Protein AF-A0A2N2CYH2-F1 (afdb_monomer)

pLDDT: mean 91.1, std 5.0, range [62.59, 96.75]

Foldseek 3Di:
DWKKKFFQQADPVRDGDPQPDDPVQWDPPQWFAAPVRGMIITDGPDPDDDHDDPRMDTDDPVVSVVVVVVRVVNCCVPPVVNVVVVVVVVVVVVVVVVVVVVVVVVVVD

Nearest PDB structures (foldseek):
  7bxa-assembly1_A  TM=2.737E-01  e=1.052E+00  Homo sapiens
  8u32-assembly2_D  TM=2.622E-01  e=1.436E+00  Homo sapiens

Radius of gyration: 23.12 Å; Cα contacts (8 Å, |Δi|>4): 128; chains: 1; bounding box: 57×22×68 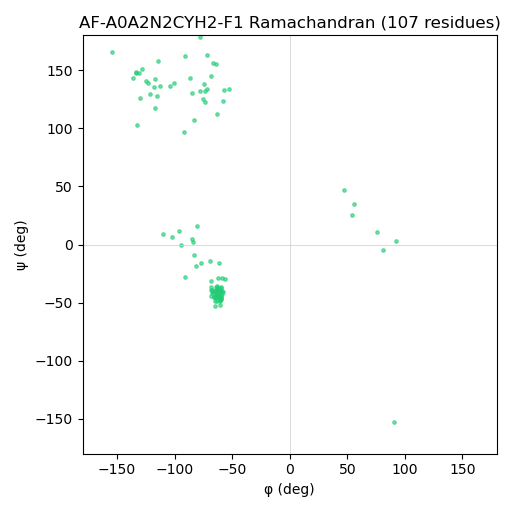Å

Secondary structure (DSSP, 8-state):
-EEEEESS-B-TT--B--TT--GGGBPTT--EE-TTS--EEEEE---SPPP--TTEEEE-HHHHHHHHHHHHHHHHHH-HHHHHHHHHHHHHHHHHHHHHHHHHHHHT-

Structure (mmCIF, N/CA/C/O backbone):
data_AF-A0A2N2CYH2-F1
#
_entry.id   AF-A0A2N2CYH2-F1
#
loop_
_atom_site.group_PDB
_atom_site.id
_atom_site.type_symbol
_atom_site.label_atom_id
_atom_site.label_alt_id
_atom_site.label_comp_id
_atom_site.label_asym_id
_atom_site.label_entity_id
_atom_site.label_seq_id
_atom_site.pdbx_PDB_ins_code
_atom_site.Cartn_x
_atom_site.Cartn_y
_atom_site.Cartn_z
_atom_site.occupancy
_atom_site.B_iso_or_equiv
_atom_site.auth_seq_id
_atom_site.auth_comp_id
_atom_site.auth_asym_id
_atom_site.auth_atom_id
_atom_site.pdbx_PDB_model_num
ATO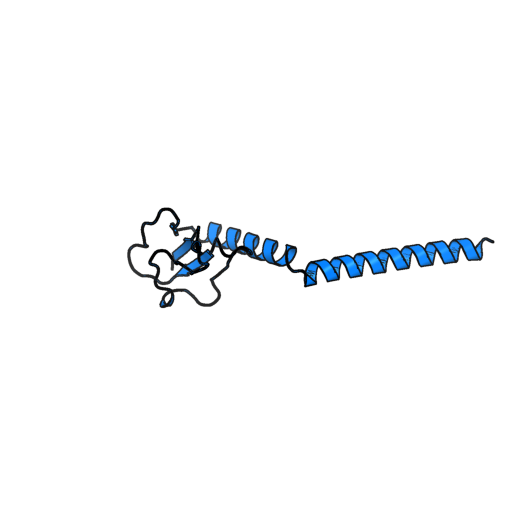M 1 N N . MET A 1 1 ? -0.197 3.278 19.461 1.00 88.50 1 MET A N 1
ATOM 2 C CA . MET A 1 1 ? -0.123 3.191 17.991 1.00 88.50 1 MET A CA 1
ATOM 3 C C . MET A 1 1 ? -0.332 1.751 17.595 1.00 88.50 1 MET A C 1
ATOM 5 O O . MET A 1 1 ? 0.237 0.882 18.247 1.00 88.50 1 MET A O 1
ATOM 9 N N . LYS A 1 2 ? -1.175 1.504 16.598 1.00 93.75 2 LYS A N 1
ATOM 10 C CA . LYS A 1 2 ? -1.475 0.157 16.111 1.00 93.75 2 LYS A CA 1
ATOM 11 C C . LYS A 1 2 ? -1.293 0.109 14.607 1.00 93.75 2 LYS A C 1
ATOM 13 O O . LYS A 1 2 ? -1.485 1.123 13.936 1.00 93.75 2 LYS A O 1
ATOM 18 N N . TYR A 1 3 ? -0.940 -1.062 14.102 1.00 95.81 3 TYR A N 1
ATOM 19 C CA . TYR A 1 3 ? -0.773 -1.306 12.680 1.00 95.81 3 TYR A CA 1
ATOM 20 C C . TYR A 1 3 ? -1.854 -2.261 12.215 1.00 95.81 3 TYR A C 1
ATOM 22 O O . TYR A 1 3 ? -2.181 -3.235 12.893 1.00 95.81 3 TYR A O 1
ATOM 30 N N . VAL A 1 4 ? -2.443 -1.952 11.070 1.00 95.31 4 VAL A N 1
ATOM 31 C CA . VAL A 1 4 ? -3.598 -2.687 10.571 1.00 95.31 4 VAL A CA 1
ATOM 32 C C . VAL A 1 4 ? -3.417 -3.021 9.105 1.00 95.31 4 VAL A C 1
ATOM 34 O O . VAL A 1 4 ? -2.803 -2.269 8.345 1.00 95.31 4 VAL A O 1
ATOM 37 N N . LYS A 1 5 ? -3.989 -4.156 8.724 1.00 95.50 5 LYS A N 1
ATOM 38 C CA . LYS A 1 5 ? -4.165 -4.606 7.352 1.00 95.50 5 LYS A CA 1
ATOM 39 C C . LYS A 1 5 ? -5.651 -4.807 7.102 1.00 95.50 5 LYS A C 1
ATOM 41 O O . LYS A 1 5 ? -6.336 -5.489 7.861 1.00 95.50 5 LYS A O 1
ATOM 46 N N . ILE A 1 6 ? -6.134 -4.224 6.019 1.00 95.00 6 ILE A N 1
ATOM 47 C CA . ILE A 1 6 ? -7.515 -4.309 5.565 1.00 95.00 6 ILE A CA 1
ATOM 48 C C . ILE A 1 6 ? -7.487 -5.008 4.215 1.00 95.00 6 ILE A C 1
ATOM 50 O O . ILE A 1 6 ? -6.880 -4.505 3.272 1.00 95.00 6 ILE A O 1
ATOM 54 N N . ASN A 1 7 ? -8.126 -6.166 4.134 1.00 93.81 7 ASN A N 1
ATOM 55 C CA . ASN A 1 7 ? -8.392 -6.863 2.883 1.00 93.81 7 ASN A CA 1
ATOM 56 C C . ASN A 1 7 ? -9.754 -6.414 2.331 1.00 93.81 7 ASN A C 1
ATOM 58 O O . ASN A 1 7 ? -10.576 -5.867 3.065 1.00 93.81 7 ASN A O 1
ATOM 62 N N . ASN A 1 8 ? -10.009 -6.658 1.043 1.00 91.69 8 ASN A N 1
ATOM 63 C CA . ASN A 1 8 ? -11.279 -6.314 0.389 1.00 91.69 8 ASN A CA 1
ATOM 64 C C . ASN A 1 8 ? -11.736 -4.874 0.700 1.00 91.69 8 ASN A C 1
ATOM 66 O O . ASN A 1 8 ? -12.883 -4.626 1.088 1.00 91.69 8 ASN A O 1
ATOM 70 N N . LEU A 1 9 ? -10.788 -3.939 0.577 1.00 92.75 9 LEU A N 1
ATOM 71 C CA . LEU A 1 9 ? -10.973 -2.523 0.872 1.00 92.75 9 LEU A CA 1
ATOM 72 C C . LEU A 1 9 ? -12.077 -1.904 0.012 1.00 92.75 9 LEU A C 1
ATOM 74 O O . LEU A 1 9 ? -12.791 -1.024 0.476 1.00 92.75 9 LEU A O 1
ATOM 78 N N . THR A 1 10 ? -12.200 -2.326 -1.241 1.00 91.94 10 THR A N 1
ATOM 79 C CA . THR A 1 10 ? -13.196 -1.812 -2.180 1.00 91.94 10 THR A CA 1
ATOM 80 C C . THR A 1 10 ? -14.331 -2.811 -2.361 1.00 91.94 10 THR A C 1
ATOM 82 O O . THR A 1 10 ? -14.107 -4.017 -2.485 1.00 91.94 10 THR A O 1
ATOM 85 N N . ASP A 1 11 ? -15.567 -2.311 -2.355 1.00 87.94 11 ASP A N 1
ATOM 86 C CA . ASP A 1 11 ? -16.741 -3.113 -2.688 1.00 87.94 11 ASP A CA 1
ATOM 87 C C . ASP A 1 11 ? -16.896 -3.306 -4.211 1.00 87.94 11 ASP A C 1
ATOM 89 O O . ASP A 1 11 ? -16.122 -2.788 -5.019 1.00 87.94 11 ASP A O 1
ATOM 93 N N . ALA A 1 12 ? -17.928 -4.048 -4.623 1.00 86.00 12 ALA A N 1
ATOM 94 C CA . ALA A 1 12 ? -18.216 -4.306 -6.037 1.00 86.00 12 ALA A CA 1
ATOM 95 C C . ALA A 1 12 ? -18.514 -3.034 -6.862 1.00 86.00 12 ALA A C 1
ATOM 97 O O . ALA A 1 12 ? -18.488 -3.083 -8.090 1.00 86.00 12 ALA A O 1
ATOM 98 N N . PHE A 1 13 ? -18.795 -1.908 -6.203 1.00 89.00 13 PHE A N 1
ATOM 99 C CA . PHE A 1 13 ? -19.048 -0.607 -6.820 1.00 89.00 13 PHE A CA 1
ATOM 100 C C . PHE A 1 13 ? -17.832 0.330 -6.720 1.00 89.00 13 PHE A C 1
ATOM 102 O O . PHE A 1 13 ? -17.928 1.498 -7.096 1.00 89.00 13 PHE A O 1
ATOM 109 N N . GLY A 1 14 ? -16.690 -0.166 -6.228 1.00 85.12 14 GLY A N 1
ATOM 110 C CA . GLY A 1 14 ? -15.458 0.601 -6.054 1.00 85.12 14 GLY A CA 1
ATOM 111 C C . GLY A 1 14 ? -15.481 1.551 -4.856 1.00 85.12 14 GLY A C 1
ATOM 112 O O . GLY A 1 14 ? -14.592 2.395 -4.728 1.00 85.12 14 GLY A O 1
ATOM 113 N N . LYS A 1 15 ? -16.476 1.448 -3.968 1.00 90.44 15 LYS A N 1
ATOM 114 C CA . LYS A 1 15 ? -16.531 2.259 -2.753 1.00 90.44 15 LYS A CA 1
ATOM 115 C C . LYS A 1 15 ? -15.577 1.685 -1.715 1.00 90.44 15 LYS A C 1
ATOM 117 O O . LYS A 1 15 ? -15.581 0.489 -1.435 1.00 90.44 15 LYS A O 1
ATOM 122 N N . VAL A 1 16 ? -14.778 2.570 -1.130 1.00 91.81 16 VAL A N 1
ATOM 123 C CA . VAL A 1 16 ? -13.831 2.231 -0.070 1.00 91.81 16 VAL A CA 1
ATOM 124 C C . VAL A 1 16 ? -14.571 1.964 1.243 1.00 91.81 16 VAL A C 1
ATOM 126 O O . VAL A 1 16 ? -15.407 2.761 1.673 1.00 91.81 16 VAL A O 1
ATOM 129 N N . ASP A 1 17 ? -14.217 0.861 1.888 1.00 92.38 17 ASP A N 1
ATOM 130 C CA . ASP A 1 17 ? -14.754 0.380 3.151 1.00 92.38 17 ASP A CA 1
ATOM 131 C C . ASP A 1 17 ? -13.608 -0.020 4.094 1.00 92.38 17 ASP A C 1
ATOM 133 O O . ASP A 1 17 ? -13.019 -1.097 3.991 1.00 92.38 17 ASP A O 1
ATOM 137 N N . TYR A 1 18 ? -13.321 0.856 5.059 1.00 91.00 18 TYR A N 1
ATOM 138 C CA . TYR A 1 18 ? -12.307 0.641 6.096 1.00 91.00 18 TYR A CA 1
ATOM 139 C C . TYR A 1 18 ? -12.796 -0.242 7.256 1.00 91.00 18 TYR A C 1
ATOM 141 O O . TYR A 1 18 ? -12.185 -0.256 8.324 1.00 91.00 18 TYR A O 1
ATOM 149 N N . LYS A 1 19 ? -13.908 -0.968 7.070 1.00 91.31 19 LY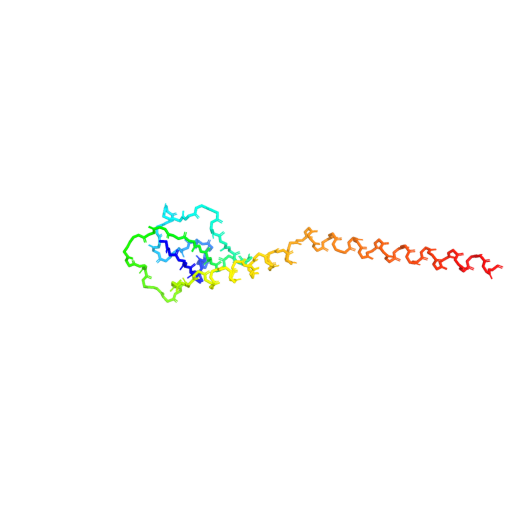S A N 1
ATOM 150 C CA . LYS A 1 19 ? -14.439 -1.966 8.013 1.00 91.31 19 LYS A CA 1
ATOM 151 C C . LYS A 1 19 ? -14.689 -1.407 9.418 1.00 91.31 19 LYS A C 1
ATOM 153 O O . LYS A 1 19 ? -14.533 -2.108 10.414 1.00 91.31 19 LYS A O 1
ATOM 158 N N . GLY A 1 20 ? -15.103 -0.142 9.487 1.00 88.12 20 GLY A N 1
ATOM 159 C CA . GLY A 1 20 ? -15.467 0.539 10.732 1.00 88.12 20 GLY A CA 1
ATOM 160 C C . GLY A 1 20 ? -14.342 1.307 11.427 1.00 88.12 20 GLY A C 1
ATOM 161 O O . GLY A 1 20 ? -14.604 1.868 12.484 1.00 88.12 20 GLY A O 1
ATOM 162 N N . LEU A 1 21 ? -13.136 1.368 10.854 1.00 89.38 21 LEU A N 1
ATOM 163 C CA . LEU A 1 21 ? -12.075 2.244 11.360 1.00 89.38 21 LEU A CA 1
ATOM 164 C C . LEU A 1 21 ? -12.396 3.729 11.160 1.00 89.38 21 LEU A C 1
ATOM 166 O O . LEU A 1 21 ? -12.934 4.128 10.120 1.00 89.38 21 LEU A O 1
ATOM 170 N N . ASP A 1 22 ? -11.966 4.556 12.114 1.00 90.69 22 ASP A N 1
ATOM 171 C CA . ASP A 1 22 ? -12.027 6.009 11.976 1.00 90.69 22 ASP A CA 1
ATOM 172 C C . ASP A 1 22 ? -10.819 6.526 11.181 1.00 90.69 22 ASP A C 1
ATOM 174 O O . ASP A 1 22 ? -9.691 6.594 11.672 1.00 90.69 22 ASP A O 1
ATOM 178 N N . ILE A 1 23 ? -11.065 6.946 9.939 1.00 89.69 23 ILE A N 1
ATOM 179 C CA . ILE A 1 23 ? -10.039 7.487 9.034 1.00 89.69 23 ILE A CA 1
ATOM 180 C C . ILE A 1 23 ? -9.355 8.723 9.643 1.00 89.69 23 ILE A C 1
ATOM 182 O O . ILE A 1 23 ? -8.179 8.969 9.377 1.00 89.69 23 ILE A O 1
ATOM 186 N N . ASN A 1 24 ? -10.050 9.482 10.499 1.00 92.38 24 ASN A N 1
ATOM 187 C CA . ASN A 1 24 ? -9.478 10.661 11.156 1.00 92.38 24 ASN A CA 1
ATOM 188 C C . ASN A 1 24 ? -8.410 10.301 12.198 1.00 92.38 24 ASN A C 1
ATOM 190 O O . ASN A 1 24 ? -7.668 11.174 12.641 1.00 92.38 24 ASN A O 1
ATOM 194 N N . LYS A 1 25 ? -8.330 9.027 12.594 1.00 94.06 25 LYS A N 1
ATOM 195 C CA . LYS A 1 25 ? -7.304 8.492 13.494 1.00 94.06 25 LYS A CA 1
ATOM 196 C C . LYS A 1 25 ? -6.119 7.888 12.750 1.00 94.06 25 LYS A C 1
ATOM 198 O O . LYS A 1 25 ? -5.183 7.410 13.390 1.00 94.06 25 LYS A O 1
ATOM 203 N N . PHE A 1 26 ? -6.121 7.896 11.417 1.00 94.94 26 PHE A N 1
ATOM 204 C CA . PHE A 1 26 ? -4.987 7.390 10.656 1.00 94.94 26 PHE A CA 1
ATOM 205 C C . PHE A 1 26 ? -3.815 8.361 10.696 1.00 94.94 26 PHE A C 1
ATOM 207 O O . PHE A 1 26 ? -3.960 9.566 10.493 1.00 94.94 26 PHE A O 1
ATOM 214 N N . ILE A 1 27 ? -2.619 7.806 10.860 1.00 95.31 27 ILE A N 1
ATOM 215 C CA . ILE A 1 27 ? -1.383 8.579 10.827 1.00 95.31 27 ILE A CA 1
ATOM 216 C C . ILE A 1 27 ? -1.093 8.961 9.376 1.00 95.31 27 ILE A C 1
ATOM 218 O O . ILE A 1 27 ? -0.990 8.097 8.499 1.00 95.31 27 ILE A O 1
ATOM 222 N N . ALA A 1 28 ? -0.963 10.258 9.108 1.00 94.00 28 ALA A N 1
ATOM 223 C CA . ALA A 1 28 ? -0.697 10.766 7.767 1.00 94.00 28 ALA A CA 1
ATOM 224 C C . ALA A 1 28 ? 0.594 10.166 7.179 1.00 94.00 28 ALA A C 1
ATOM 226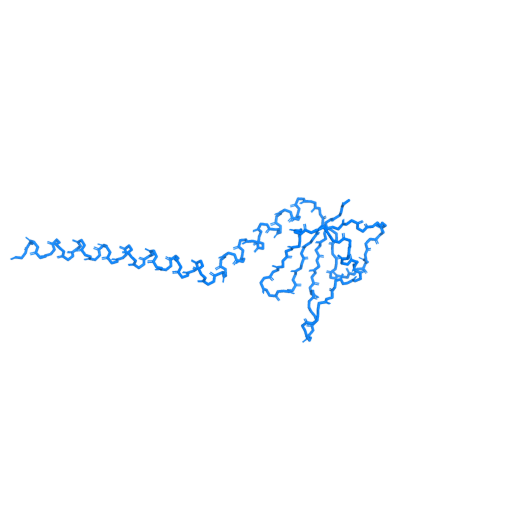 O O . ALA A 1 28 ? 1.630 10.108 7.839 1.00 94.00 28 ALA A O 1
ATOM 227 N N . GLY A 1 29 ? 0.528 9.708 5.926 1.00 92.50 29 GLY A N 1
ATOM 228 C CA . GLY A 1 29 ? 1.667 9.121 5.213 1.00 92.50 29 GLY A CA 1
ATOM 229 C C . GLY A 1 29 ? 1.952 7.653 5.546 1.00 92.50 29 GLY A C 1
ATOM 230 O O . GLY A 1 29 ? 2.813 7.048 4.897 1.00 92.50 29 GLY A O 1
ATOM 231 N N . SER A 1 30 ? 1.222 7.060 6.498 1.00 95.19 30 SER A N 1
ATOM 232 C CA . SER A 1 30 ? 1.332 5.633 6.836 1.00 95.19 30 SER A CA 1
ATOM 233 C C . SER A 1 30 ? 0.548 4.717 5.891 1.00 95.19 30 SER A C 1
ATOM 235 O O . SER A 1 30 ? 0.809 3.522 5.825 1.00 95.19 30 SER A O 1
ATOM 237 N N . GLN A 1 31 ? -0.412 5.256 5.141 1.00 94.69 31 GLN A N 1
ATOM 238 C CA . GLN A 1 31 ? -1.281 4.458 4.285 1.00 94.69 31 GLN A CA 1
ATOM 239 C C . GLN A 1 31 ? -0.513 3.940 3.067 1.00 94.69 31 GLN A C 1
ATOM 241 O O . GLN A 1 31 ? 0.194 4.698 2.394 1.00 94.69 31 GLN A O 1
ATOM 246 N N . ARG A 1 32 ? -0.676 2.657 2.751 1.00 95.50 32 ARG A N 1
ATOM 247 C CA . ARG A 1 32 ? -0.233 2.051 1.490 1.00 95.50 32 ARG A CA 1
ATOM 248 C C . ARG A 1 32 ? -1.324 1.150 0.949 1.00 95.50 32 ARG A C 1
ATOM 250 O O . ARG A 1 32 ? -1.998 0.469 1.717 1.00 95.50 32 ARG A O 1
ATOM 257 N N . TYR A 1 33 ? -1.455 1.150 -0.369 1.00 94.38 33 TYR A N 1
ATOM 258 C CA . TYR A 1 33 ? -2.477 0.410 -1.092 1.00 94.3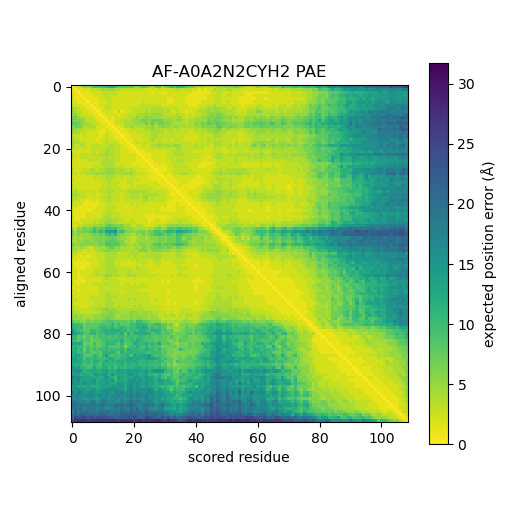8 33 TYR A CA 1
ATOM 259 C C . TYR A 1 33 ? -1.807 -0.476 -2.126 1.00 94.38 33 TYR A C 1
ATOM 261 O O . TYR A 1 33 ? -0.849 -0.049 -2.769 1.00 94.38 33 TYR A O 1
ATOM 269 N N . THR A 1 34 ? -2.318 -1.689 -2.300 1.00 92.69 34 THR A N 1
ATOM 270 C CA . THR A 1 34 ? -1.944 -2.499 -3.461 1.00 92.69 34 THR A CA 1
ATOM 271 C C . THR A 1 34 ? -2.403 -1.816 -4.755 1.00 92.69 34 THR A C 1
ATOM 273 O O . THR A 1 34 ? -3.365 -1.043 -4.718 1.00 92.69 34 THR A O 1
ATOM 276 N N . PRO A 1 35 ? -1.764 -2.093 -5.907 1.00 88.56 35 PRO A N 1
ATOM 277 C CA . PRO A 1 35 ? -2.134 -1.472 -7.185 1.00 88.56 35 PRO A CA 1
ATOM 278 C C . PRO A 1 35 ? -3.602 -1.677 -7.581 1.00 88.56 35 PRO A C 1
ATOM 280 O O . PRO A 1 35 ? -4.209 -0.822 -8.219 1.00 88.56 35 PRO A O 1
ATOM 283 N N . ASP A 1 36 ? -4.196 -2.794 -7.157 1.00 89.38 36 ASP A N 1
ATOM 284 C CA . ASP A 1 36 ? -5.602 -3.123 -7.388 1.00 89.38 36 ASP A CA 1
ATOM 285 C C . ASP A 1 36 ? -6.571 -2.506 -6.361 1.00 89.38 36 ASP A C 1
ATOM 287 O O . ASP A 1 36 ? -7.774 -2.761 -6.422 1.00 89.38 36 ASP A O 1
ATOM 291 N N . CYS A 1 37 ? -6.066 -1.713 -5.408 1.00 89.81 37 CYS A N 1
ATOM 292 C CA . CYS A 1 37 ? -6.826 -1.073 -4.333 1.00 89.81 37 CYS A CA 1
ATOM 293 C C . CYS A 1 37 ? -7.679 -2.043 -3.493 1.00 89.81 37 CYS A C 1
ATOM 295 O O . CYS A 1 37 ? -8.686 -1.635 -2.904 1.00 89.81 37 CYS A O 1
ATOM 297 N N . LYS A 1 38 ? -7.307 -3.328 -3.417 1.00 91.81 38 LYS A N 1
ATOM 298 C CA . LYS A 1 38 ? -8.018 -4.314 -2.586 1.00 91.81 38 LYS A CA 1
ATOM 299 C C . LYS A 1 38 ? -7.458 -4.434 -1.185 1.00 91.81 38 LYS A C 1
ATOM 301 O O . LYS A 1 38 ? -8.203 -4.805 -0.281 1.00 91.81 38 LYS A O 1
ATOM 306 N N . ILE A 1 39 ? -6.175 -4.152 -0.997 1.00 94.06 39 ILE A N 1
ATOM 307 C CA . ILE A 1 39 ? -5.520 -4.242 0.304 1.00 94.06 39 ILE A CA 1
ATOM 308 C C . ILE A 1 39 ? -5.011 -2.860 0.697 1.00 94.06 39 ILE A C 1
ATOM 310 O O . ILE A 1 39 ? -4.407 -2.155 -0.109 1.00 94.06 39 ILE A O 1
ATOM 314 N N . CYS A 1 40 ? -5.246 -2.492 1.954 1.00 94.94 40 CYS A N 1
ATOM 315 C CA . CYS A 1 40 ? -4.663 -1.319 2.589 1.00 94.94 40 CYS A CA 1
ATOM 316 C C . CYS A 1 40 ? -3.905 -1.738 3.844 1.00 94.94 40 CYS A C 1
ATOM 318 O O . CYS A 1 40 ? -4.393 -2.555 4.624 1.00 94.94 40 CYS A O 1
ATOM 320 N N . ILE A 1 41 ? -2.737 -1.145 4.056 1.00 96.19 41 ILE A N 1
ATOM 321 C CA . ILE A 1 41 ? -2.076 -1.13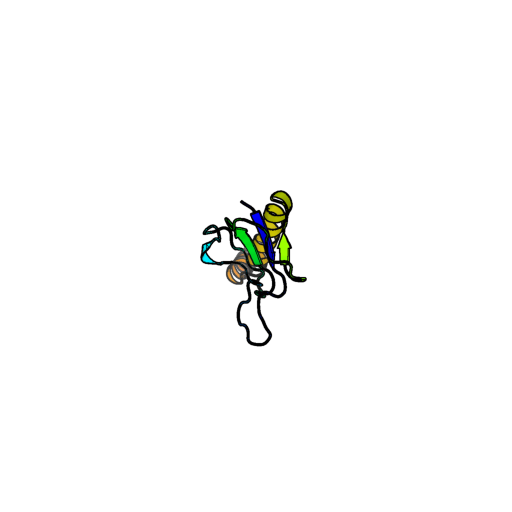9 5.359 1.00 96.19 41 ILE A CA 1
ATOM 322 C C . ILE A 1 41 ? -1.965 0.300 5.852 1.00 96.19 41 ILE A C 1
ATOM 324 O O . ILE A 1 41 ? -1.724 1.216 5.061 1.00 96.19 41 ILE A O 1
ATOM 328 N N . CYS A 1 42 ? -2.127 0.516 7.153 1.00 96.12 42 CYS A N 1
ATOM 329 C CA . CYS A 1 42 ? -1.910 1.827 7.754 1.00 96.12 42 CYS A CA 1
ATOM 330 C C . CYS A 1 42 ? -1.546 1.726 9.236 1.00 96.12 42 CYS A C 1
ATOM 332 O O . CYS A 1 42 ? -1.715 0.686 9.879 1.00 96.12 42 CYS A O 1
ATOM 334 N N . ALA A 1 43 ? -1.041 2.834 9.772 1.00 96.19 43 ALA A N 1
ATOM 335 C CA . ALA A 1 43 ? -0.898 3.033 11.203 1.00 96.19 43 ALA A CA 1
ATOM 336 C C . ALA A 1 43 ? -2.043 3.921 11.712 1.00 96.19 43 ALA A C 1
ATOM 338 O O . ALA A 1 43 ? -2.416 4.907 11.069 1.00 96.19 43 ALA A O 1
ATOM 339 N N . THR A 1 44 ? -2.594 3.575 12.874 1.00 94.94 44 THR A N 1
ATOM 340 C CA . THR A 1 44 ? -3.725 4.278 13.491 1.00 94.94 44 THR A CA 1
ATOM 341 C C . THR A 1 44 ? -3.472 4.600 14.967 1.00 94.94 44 THR A C 1
ATOM 343 O O . THR A 1 44 ? -2.790 3.861 15.693 1.00 94.94 44 THR A O 1
ATOM 346 N N . GLU A 1 45 ? -4.034 5.726 15.402 1.00 94.69 45 GLU A N 1
ATOM 347 C CA . GLU A 1 45 ? -4.109 6.187 16.791 1.00 94.69 45 GLU A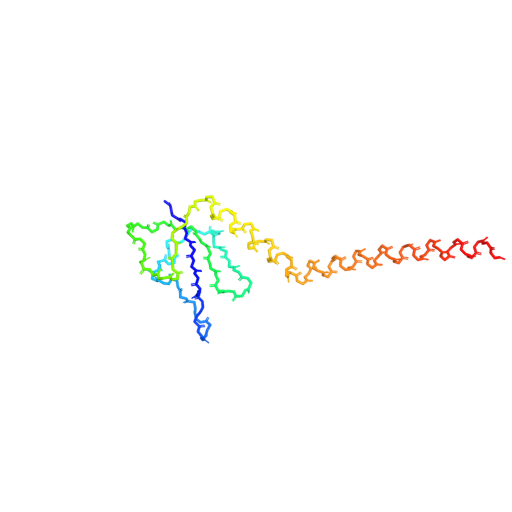 CA 1
ATOM 348 C C . GLU A 1 45 ? -5.443 5.823 17.459 1.00 94.69 45 GLU A C 1
ATOM 350 O O . GLU A 1 45 ? -5.757 6.331 18.533 1.00 94.69 45 GLU A O 1
ATOM 355 N N . GLU A 1 46 ? -6.250 4.962 16.835 1.00 91.06 46 GLU A N 1
ATOM 356 C CA . GLU A 1 46 ? -7.536 4.550 17.392 1.00 91.06 46 GLU A CA 1
ATOM 357 C C . GLU A 1 46 ? -7.373 3.920 18.786 1.00 91.06 46 GLU A C 1
ATOM 359 O O . GLU A 1 46 ? -6.620 2.958 18.997 1.00 91.06 46 GLU A O 1
ATOM 364 N N . GLU A 1 47 ? -8.073 4.505 19.757 1.00 84.06 47 GLU A N 1
ATOM 365 C CA . GLU A 1 47 ? -8.062 4.073 21.149 1.00 84.06 47 GLU A CA 1
ATOM 366 C C . GLU A 1 47 ? -9.113 2.980 21.379 1.00 84.06 47 GLU A C 1
ATOM 368 O O . GLU A 1 47 ? -10.212 3.017 20.832 1.00 84.06 47 GLU A O 1
ATOM 373 N N . GLY A 1 48 ? -8.795 2.004 22.231 1.00 81.81 48 GLY A N 1
ATOM 374 C CA . GLY A 1 48 ? -9.702 0.900 22.552 1.00 81.81 48 GLY A CA 1
ATOM 375 C C . GLY A 1 48 ? -9.537 -0.321 21.645 1.00 81.81 48 GLY A C 1
ATOM 376 O O . GLY A 1 48 ? -8.435 -0.623 21.181 1.00 81.81 48 GLY A O 1
ATOM 377 N N . ASN A 1 49 ? -10.613 -1.089 21.471 1.00 82.31 49 ASN A N 1
ATOM 378 C CA . ASN A 1 49 ? -10.600 -2.314 20.673 1.00 82.31 49 ASN A CA 1
ATOM 379 C C . ASN A 1 49 ? -10.814 -1.983 19.200 1.00 82.31 49 ASN A C 1
ATOM 381 O O . ASN A 1 49 ? -11.776 -1.301 18.863 1.00 82.31 49 ASN A O 1
ATOM 385 N N . LEU A 1 50 ? -9.951 -2.524 18.343 1.00 85.31 50 LEU A N 1
ATOM 386 C CA . LEU A 1 50 ? -10.123 -2.407 16.903 1.00 85.31 50 LEU A CA 1
ATOM 387 C C . LEU A 1 50 ? -11.377 -3.175 16.443 1.00 85.31 50 LEU A C 1
ATOM 389 O O . LEU A 1 50 ? -11.794 -4.131 17.119 1.00 85.31 50 LEU A O 1
ATOM 393 N N . PRO A 1 51 ? -11.967 -2.796 15.295 1.00 84.62 51 PRO A N 1
ATOM 394 C CA . PRO A 1 51 ? -13.088 -3.520 14.716 1.00 84.62 51 PRO A CA 1
ATOM 395 C C . PRO A 1 51 ? -12.766 -5.009 14.558 1.00 84.62 51 PRO A C 1
ATOM 397 O O . PRO A 1 51 ? -11.705 -5.390 14.070 1.00 84.62 51 PRO A O 1
ATOM 400 N N . LYS A 1 52 ? -13.693 -5.881 14.959 1.00 84.75 52 LYS A N 1
ATOM 401 C CA . LYS A 1 52 ? -13.577 -7.320 14.697 1.00 84.75 52 LYS A CA 1
ATOM 402 C C . LYS A 1 52 ? -14.279 -7.629 13.383 1.00 84.75 52 LYS A C 1
ATOM 404 O O . LYS A 1 52 ? -15.497 -7.788 13.361 1.00 84.75 52 LYS A O 1
ATOM 409 N N . HIS A 1 53 ? -13.514 -7.707 12.301 1.00 90.00 53 HIS A N 1
ATOM 410 C CA . HIS A 1 53 ? -14.017 -8.062 10.977 1.00 90.00 53 HIS A CA 1
ATOM 411 C C . HIS A 1 53 ? -13.104 -9.108 10.326 1.00 90.00 53 HIS A C 1
ATOM 413 O O . HIS A 1 53 ? -11.904 -9.104 10.567 1.00 90.00 53 HIS A O 1
ATOM 419 N N . VAL A 1 54 ? -13.655 -10.006 9.503 1.00 88.19 54 VAL A N 1
ATOM 420 C CA . VAL A 1 54 ? -12.877 -11.084 8.851 1.00 88.19 54 VAL A CA 1
ATOM 421 C C . VAL A 1 54 ? -11.804 -10.541 7.903 1.00 88.19 54 VAL A C 1
ATOM 423 O O . VAL A 1 54 ? -10.703 -11.073 7.824 1.00 88.19 54 VAL A O 1
ATOM 426 N N . ASP A 1 55 ? -12.118 -9.439 7.228 1.00 91.50 55 ASP A N 1
ATOM 427 C CA . ASP A 1 55 ? -11.198 -8.736 6.334 1.00 91.50 55 ASP A CA 1
ATOM 428 C C . ASP A 1 55 ? -10.279 -7.739 7.056 1.00 91.50 55 ASP A C 1
ATOM 430 O O . ASP A 1 55 ? -9.549 -6.994 6.408 1.00 91.50 55 ASP A O 1
ATOM 434 N N . PHE A 1 56 ? -10.328 -7.685 8.384 1.00 91.88 56 PHE A N 1
ATOM 435 C CA . PHE A 1 56 ? -9.543 -6.761 9.186 1.00 91.88 56 PHE A CA 1
ATOM 436 C C . PHE A 1 56 ? -8.552 -7.531 10.055 1.00 91.88 56 PHE A C 1
ATOM 438 O O . PHE A 1 56 ? -8.934 -8.433 10.801 1.00 91.88 56 PHE A O 1
ATOM 445 N N . LEU A 1 57 ? -7.281 -7.148 9.985 1.00 93.00 57 LEU A N 1
ATOM 446 C CA . LEU A 1 57 ? -6.221 -7.761 10.768 1.00 93.00 57 LEU A CA 1
ATOM 447 C C . LEU A 1 57 ? -5.398 -6.686 11.475 1.00 93.00 57 LEU A C 1
ATOM 449 O O . LEU A 1 57 ? -4.864 -5.780 10.836 1.00 93.00 57 LEU A O 1
ATOM 453 N N . GLU A 1 58 ? -5.255 -6.814 12.791 1.00 93.94 58 GLU A N 1
ATOM 454 C CA . GLU A 1 58 ? -4.188 -6.127 13.514 1.00 93.94 58 GLU A CA 1
ATOM 455 C C . GLU A 1 58 ? -2.878 -6.866 13.225 1.00 93.94 58 GLU A C 1
ATOM 457 O O . GLU A 1 58 ? -2.799 -8.082 13.404 1.00 93.94 58 GLU A O 1
ATOM 462 N N . ILE A 1 59 ? -1.879 -6.138 12.735 1.00 95.25 59 ILE A N 1
ATOM 463 C CA . ILE A 1 59 ? -0.556 -6.668 12.403 1.00 95.25 59 ILE A CA 1
ATOM 464 C C . ILE A 1 59 ? 0.488 -6.061 13.333 1.00 95.25 59 ILE A C 1
ATOM 466 O O . ILE A 1 59 ? 0.303 -4.989 13.911 1.00 95.25 59 ILE A O 1
ATOM 470 N N . SER A 1 60 ? 1.611 -6.749 13.473 1.00 96.31 60 SER A N 1
ATOM 471 C CA . SER A 1 60 ? 2.775 -6.206 14.158 1.00 96.31 60 SER A CA 1
ATOM 472 C C . SER A 1 60 ? 3.456 -5.111 13.331 1.00 96.31 60 SER A C 1
ATOM 474 O O . SER A 1 60 ? 3.275 -4.985 12.118 1.00 96.31 60 SER A O 1
ATOM 476 N N . GLU A 1 61 ? 4.302 -4.327 13.993 1.00 96.19 61 GLU A N 1
ATOM 477 C CA . GLU A 1 61 ? 5.151 -3.340 13.324 1.00 96.19 61 GLU A CA 1
ATOM 478 C C . GLU A 1 61 ? 6.089 -3.975 12.288 1.00 96.19 61 GLU A C 1
ATOM 480 O O . GLU A 1 61 ? 6.273 -3.427 11.203 1.00 96.19 61 GLU A O 1
ATOM 485 N N . GLY A 1 62 ? 6.660 -5.144 12.608 1.00 96.12 62 GLY A N 1
ATOM 486 C CA . GLY A 1 62 ? 7.545 -5.875 11.700 1.00 96.12 62 GLY A CA 1
ATOM 487 C C . GLY A 1 62 ? 6.828 -6.267 10.410 1.00 96.12 62 GLY A C 1
ATOM 488 O O . GLY A 1 62 ? 7.302 -5.945 9.323 1.00 96.12 62 GLY A O 1
ATOM 489 N N . GLU A 1 63 ? 5.637 -6.857 10.536 1.00 96.06 63 GLU A N 1
ATOM 490 C CA . GLU A 1 63 ? 4.789 -7.208 9.391 1.00 96.06 63 GLU A CA 1
ATOM 491 C C . GLU A 1 63 ? 4.392 -5.970 8.581 1.00 96.06 63 GLU A C 1
ATOM 493 O O . GLU A 1 63 ? 4.429 -5.997 7.354 1.00 96.06 63 GLU A O 1
ATOM 498 N N . TYR A 1 64 ? 4.057 -4.856 9.238 1.00 96.75 64 TYR A N 1
ATOM 499 C CA . TYR A 1 64 ? 3.741 -3.605 8.546 1.00 96.75 64 TYR A CA 1
ATOM 500 C C . TYR A 1 64 ? 4.910 -3.109 7.685 1.00 96.75 64 TYR A C 1
ATOM 502 O O . TYR A 1 64 ? 4.708 -2.709 6.537 1.00 96.75 64 TYR A O 1
ATOM 510 N N . VAL A 1 65 ? 6.138 -3.151 8.210 1.00 96.56 65 VAL A N 1
ATOM 511 C CA . VAL A 1 65 ? 7.338 -2.747 7.461 1.00 96.56 65 VAL A CA 1
ATOM 512 C C . VAL A 1 65 ? 7.581 -3.665 6.263 1.00 96.56 65 VAL A C 1
ATOM 514 O O . VAL A 1 65 ? 7.958 -3.176 5.196 1.00 96.56 65 VAL A O 1
ATOM 517 N N . GLU A 1 66 ? 7.361 -4.969 6.416 1.00 96.44 66 GLU A N 1
ATOM 518 C CA . GLU A 1 66 ? 7.483 -5.937 5.322 1.00 96.44 66 GLU A CA 1
ATOM 519 C C . GLU A 1 66 ? 6.438 -5.690 4.232 1.00 96.44 66 GLU A C 1
ATOM 521 O O . GLU A 1 66 ? 6.812 -5.461 3.080 1.00 96.44 66 GLU A O 1
ATOM 526 N N . TYR A 1 67 ? 5.154 -5.608 4.594 1.00 95.50 67 TYR A N 1
ATOM 527 C CA . TYR A 1 67 ? 4.080 -5.323 3.638 1.00 95.50 67 TYR A CA 1
ATOM 528 C C . TYR A 1 67 ? 4.268 -3.979 2.939 1.00 95.50 67 TYR A C 1
ATOM 530 O O . TYR A 1 67 ? 4.003 -3.849 1.745 1.00 95.50 67 TYR A O 1
ATOM 538 N N . ARG A 1 68 ? 4.752 -2.963 3.659 1.00 94.94 68 ARG A N 1
ATOM 539 C CA . ARG A 1 68 ? 5.049 -1.659 3.068 1.00 94.94 68 ARG A CA 1
ATOM 540 C C . ARG A 1 68 ? 6.102 -1.772 1.971 1.00 94.94 68 ARG A C 1
ATOM 542 O O . ARG A 1 68 ? 5.902 -1.211 0.898 1.00 94.94 68 ARG A O 1
ATOM 549 N N . LYS A 1 69 ? 7.202 -2.483 2.232 1.00 94.94 69 LYS A N 1
ATOM 550 C CA . LYS A 1 69 ? 8.258 -2.703 1.233 1.00 94.94 69 LYS A CA 1
ATOM 551 C C . LYS A 1 69 ? 7.743 -3.502 0.042 1.00 94.94 69 LYS A C 1
ATOM 553 O O . LYS A 1 69 ? 8.085 -3.173 -1.088 1.00 94.94 69 LYS A O 1
ATOM 558 N N . GLU A 1 70 ? 6.927 -4.521 0.291 1.00 94.19 70 GLU A N 1
ATOM 559 C CA . GLU A 1 70 ? 6.324 -5.343 -0.756 1.00 94.19 70 GLU A CA 1
ATOM 560 C C . GLU A 1 70 ? 5.437 -4.500 -1.681 1.00 94.19 70 GLU A C 1
ATOM 562 O O . GLU A 1 70 ? 5.661 -4.475 -2.889 1.00 94.19 70 GLU A O 1
ATOM 567 N N . ILE A 1 71 ? 4.501 -3.729 -1.119 1.00 93.31 71 ILE A N 1
ATOM 568 C CA . ILE A 1 71 ? 3.613 -2.848 -1.888 1.0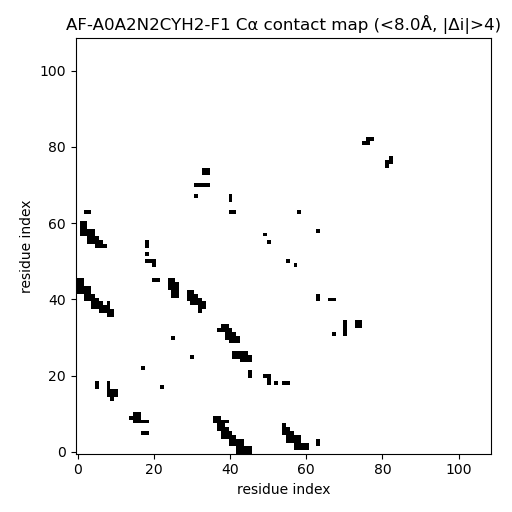0 93.31 71 ILE A CA 1
ATOM 569 C C . ILE A 1 71 ? 4.417 -1.808 -2.676 1.00 93.31 71 ILE A C 1
ATOM 571 O O . ILE A 1 71 ? 4.181 -1.629 -3.868 1.00 93.31 71 ILE A O 1
ATOM 575 N N . GLU A 1 72 ? 5.390 -1.145 -2.044 1.00 91.44 72 GLU A N 1
ATOM 576 C CA . GLU A 1 72 ? 6.238 -0.149 -2.716 1.00 91.44 72 GLU A CA 1
ATOM 577 C C . GLU A 1 72 ? 7.065 -0.782 -3.854 1.00 91.44 72 GLU A C 1
ATOM 579 O O . GLU A 1 72 ? 7.220 -0.178 -4.916 1.00 91.44 72 GLU A O 1
ATOM 584 N N . SER A 1 73 ? 7.550 -2.015 -3.674 1.00 90.00 73 SER A N 1
ATOM 585 C CA . SER A 1 73 ? 8.267 -2.763 -4.711 1.00 90.00 73 SER A CA 1
ATOM 586 C C . SER A 1 73 ? 7.368 -3.119 -5.894 1.00 90.00 73 SER A C 1
ATOM 588 O O . SER A 1 73 ? 7.780 -2.946 -7.040 1.00 90.00 73 SER A O 1
ATOM 590 N N . VAL A 1 74 ? 6.149 -3.604 -5.639 1.00 89.00 74 VAL A N 1
ATOM 591 C CA . VAL A 1 74 ? 5.190 -3.950 -6.699 1.00 89.00 74 VAL A CA 1
ATOM 592 C C . VAL A 1 74 ? 4.749 -2.696 -7.449 1.00 89.00 74 VAL A C 1
ATOM 594 O O . VAL A 1 74 ? 4.786 -2.683 -8.674 1.00 89.00 74 VAL A O 1
ATOM 597 N N . MET A 1 75 ? 4.426 -1.610 -6.740 1.00 86.00 75 MET A N 1
ATOM 598 C CA . MET A 1 75 ? 4.070 -0.335 -7.370 1.00 86.00 75 MET A CA 1
ATOM 599 C C . MET A 1 75 ? 5.181 0.185 -8.282 1.00 86.00 75 MET A C 1
ATOM 601 O O . MET A 1 75 ? 4.898 0.674 -9.368 1.00 86.00 75 MET A O 1
ATOM 605 N N . LYS A 1 76 ? 6.446 0.060 -7.864 1.00 85.12 76 LYS A N 1
ATOM 606 C CA . LYS A 1 76 ? 7.589 0.449 -8.695 1.00 85.12 76 LYS A CA 1
ATOM 607 C C . LYS A 1 76 ? 7.748 -0.450 -9.923 1.00 85.12 76 LYS A C 1
ATOM 609 O O . LYS A 1 76 ? 8.094 0.043 -10.989 1.00 85.12 76 LYS A O 1
ATOM 614 N N . ALA A 1 77 ? 7.514 -1.753 -9.781 1.00 81.94 77 ALA A N 1
ATOM 615 C CA . ALA A 1 77 ? 7.583 -2.692 -10.897 1.00 81.94 77 ALA A CA 1
ATOM 616 C C . ALA A 1 77 ? 6.450 -2.470 -11.913 1.00 81.94 77 ALA A C 1
ATOM 618 O O . ALA A 1 77 ? 6.667 -2.606 -13.114 1.00 81.94 77 ALA A O 1
ATOM 619 N N . GLU A 1 78 ? 5.253 -2.110 -11.450 1.00 80.75 78 GLU A N 1
ATOM 620 C CA . GLU A 1 78 ? 4.094 -1.807 -12.297 1.00 80.75 78 GLU A CA 1
ATOM 621 C C . GLU A 1 78 ? 4.082 -0.369 -12.831 1.00 80.75 7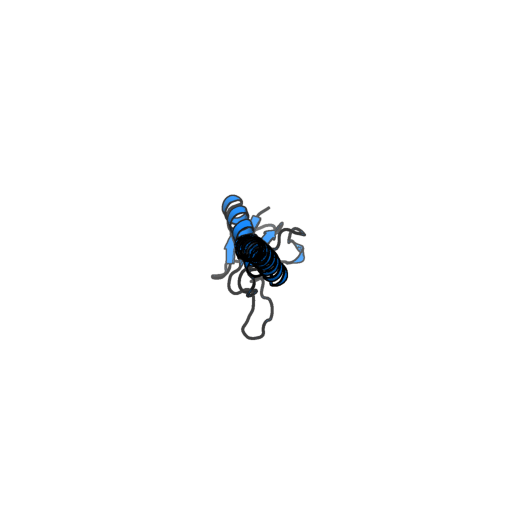8 GLU A C 1
ATOM 623 O O . GLU A 1 78 ? 3.273 -0.060 -13.706 1.00 80.75 78 GLU A O 1
ATOM 628 N N . ASP A 1 79 ? 4.978 0.501 -12.354 1.00 84.19 79 ASP A N 1
ATOM 629 C CA . ASP A 1 79 ? 5.088 1.874 -12.836 1.00 84.19 79 ASP A CA 1
ATOM 630 C C . ASP A 1 79 ? 5.495 1.872 -14.325 1.00 84.19 79 ASP A C 1
ATOM 632 O O . ASP A 1 79 ? 6.625 1.496 -14.667 1.00 84.19 79 ASP A O 1
ATOM 636 N N . PRO A 1 80 ? 4.603 2.306 -15.238 1.00 83.00 80 PRO A N 1
ATOM 637 C CA . PRO A 1 80 ? 4.887 2.297 -16.665 1.00 83.00 80 PRO A CA 1
ATOM 638 C C . PRO A 1 80 ? 6.070 3.201 -17.015 1.00 83.00 80 PRO A C 1
ATOM 640 O O . PRO A 1 80 ? 6.778 2.912 -17.975 1.00 83.00 80 PRO A O 1
ATOM 643 N N . VAL A 1 81 ? 6.322 4.267 -16.247 1.00 85.88 81 VAL A N 1
ATOM 644 C CA . VAL A 1 81 ? 7.477 5.148 -16.459 1.00 85.88 81 VAL A CA 1
ATOM 645 C C . VAL A 1 81 ? 8.765 4.404 -16.138 1.00 85.88 81 VAL A C 1
ATOM 647 O O . VAL A 1 81 ? 9.711 4.461 -16.921 1.00 85.88 81 VAL A O 1
ATOM 650 N N . PHE A 1 82 ? 8.790 3.659 -15.031 1.00 83.50 82 PHE A N 1
ATOM 651 C CA . PHE A 1 82 ? 9.949 2.854 -14.655 1.00 83.50 82 PHE A CA 1
ATOM 652 C C . PHE A 1 82 ? 10.240 1.771 -15.705 1.00 83.50 82 PHE A C 1
ATOM 654 O O . PHE A 1 82 ? 11.377 1.644 -16.157 1.00 83.50 82 PHE A O 1
ATOM 661 N N . GLN A 1 83 ? 9.208 1.062 -16.173 1.00 85.25 83 GLN A N 1
ATOM 662 C CA . GLN A 1 83 ? 9.350 0.054 -17.232 1.00 85.25 83 GLN A CA 1
ATOM 663 C C . GLN A 1 83 ? 9.813 0.652 -18.569 1.00 85.25 83 GLN A C 1
ATOM 665 O O . GLN A 1 83 ? 10.596 0.037 -19.295 1.00 85.25 83 GLN A O 1
ATOM 670 N N . LEU A 1 84 ? 9.305 1.833 -18.933 1.00 88.00 84 LEU A N 1
ATOM 671 C CA . LEU A 1 84 ? 9.702 2.524 -20.161 1.00 88.00 84 LEU A CA 1
ATOM 672 C C . LEU A 1 84 ? 11.149 3.012 -20.087 1.00 88.00 84 LEU A C 1
ATOM 674 O O . LEU A 1 84 ? 11.864 2.899 -21.082 1.00 88.00 84 LEU A O 1
ATOM 678 N N . GLN A 1 85 ? 11.592 3.504 -18.930 1.00 90.25 85 GLN A N 1
ATOM 679 C CA . GLN A 1 85 ? 12.981 3.904 -18.729 1.00 90.25 85 GLN A CA 1
ATOM 680 C C . GLN A 1 85 ? 13.921 2.703 -18.872 1.00 90.25 85 GLN A C 1
ATOM 682 O O . GLN A 1 85 ? 14.858 2.763 -19.658 1.00 90.25 85 GLN A O 1
ATOM 687 N N . GLU A 1 86 ? 13.618 1.582 -18.212 1.00 90.06 86 GLU A N 1
ATOM 688 C CA . GLU A 1 86 ? 14.436 0.367 -18.309 1.00 90.06 86 GLU A CA 1
ATOM 689 C C . GLU A 1 86 ? 14.542 -0.140 -19.757 1.00 90.06 86 GLU A C 1
ATOM 691 O O . GLU A 1 86 ? 15.625 -0.487 -20.227 1.00 90.06 86 GLU A O 1
ATOM 696 N N . LYS A 1 87 ? 13.432 -0.131 -20.508 1.00 91.56 87 LYS A N 1
ATOM 697 C CA . LYS A 1 87 ? 13.444 -0.485 -21.937 1.00 91.56 87 LYS A CA 1
ATOM 698 C C . LYS A 1 87 ? 14.258 0.490 -22.780 1.00 91.56 87 LYS A C 1
ATOM 700 O O . LYS A 1 87 ? 14.897 0.059 -23.736 1.00 91.56 87 LYS A O 1
ATOM 705 N N . THR A 1 88 ? 14.216 1.780 -22.456 1.00 93.62 88 THR A N 1
ATOM 706 C CA . THR A 1 88 ? 14.995 2.805 -23.163 1.00 93.62 88 THR A CA 1
ATOM 707 C C . THR A 1 88 ? 16.486 2.556 -22.956 1.00 93.62 88 THR A C 1
ATOM 709 O O . THR A 1 88 ? 17.209 2.431 -23.939 1.00 93.62 88 THR A O 1
ATOM 712 N N . ASP A 1 89 ? 16.917 2.332 -21.713 1.00 94.25 89 ASP A N 1
ATOM 713 C CA . ASP A 1 89 ? 18.315 2.038 -21.382 1.00 94.25 89 ASP A CA 1
ATOM 714 C C . ASP A 1 89 ? 18.802 0.745 -22.074 1.00 94.25 89 ASP A C 1
ATOM 716 O O . ASP A 1 89 ? 19.921 0.669 -22.586 1.00 94.25 89 ASP A O 1
ATOM 720 N N . GLN A 1 90 ? 17.956 -0.291 -22.133 1.00 93.81 90 GLN A N 1
ATOM 721 C CA . GLN A 1 90 ? 18.270 -1.535 -22.846 1.00 93.81 90 GLN A CA 1
ATOM 722 C C . GLN A 1 90 ? 18.436 -1.318 -24.354 1.00 93.81 90 GLN A C 1
ATOM 724 O O . GLN A 1 90 ? 19.375 -1.849 -24.949 1.00 93.81 90 GLN A O 1
ATOM 729 N N . LEU A 1 91 ? 17.540 -0.548 -24.976 1.00 94.38 91 LEU A N 1
ATOM 730 C CA . LEU A 1 91 ? 17.601 -0.249 -26.407 1.00 94.38 91 LEU A CA 1
ATOM 731 C C . LEU A 1 91 ? 18.821 0.607 -26.756 1.00 94.38 91 LEU A C 1
ATOM 733 O O . LEU A 1 91 ? 19.483 0.333 -27.755 1.00 94.38 91 LEU A O 1
ATOM 737 N N . GLU A 1 92 ? 19.151 1.599 -25.928 1.00 95.00 92 GLU A N 1
ATOM 738 C CA . GLU A 1 92 ? 20.346 2.428 -26.104 1.00 95.00 92 GLU A CA 1
ATOM 739 C C . GLU A 1 92 ? 21.619 1.574 -26.064 1.00 95.00 92 GLU A C 1
ATOM 741 O O . GLU A 1 92 ? 22.441 1.651 -26.982 1.00 95.00 92 GLU A O 1
ATOM 746 N N . ASN A 1 93 ? 21.738 0.670 -25.087 1.00 94.44 93 ASN A N 1
ATOM 747 C CA . ASN A 1 93 ? 22.867 -0.259 -25.005 1.00 94.44 93 ASN A CA 1
ATOM 748 C C . ASN A 1 93 ? 22.952 -1.185 -26.228 1.00 94.44 93 ASN A C 1
ATOM 750 O O . ASN A 1 93 ? 24.023 -1.323 -26.817 1.00 94.44 93 ASN A O 1
ATOM 754 N N . GLN A 1 94 ? 21.827 -1.757 -26.671 1.00 94.25 94 GLN A N 1
ATOM 755 C CA . GLN A 1 94 ? 21.796 -2.582 -27.884 1.00 94.25 94 GLN A CA 1
ATOM 756 C C . GLN A 1 94 ? 22.249 -1.790 -29.114 1.00 94.25 94 GLN A C 1
ATOM 758 O O . GLN A 1 94 ? 23.050 -2.281 -29.907 1.00 94.25 94 GLN A O 1
ATOM 763 N N . THR A 1 95 ? 21.766 -0.556 -29.285 1.00 93.25 95 THR A N 1
ATOM 764 C CA . THR A 1 95 ? 22.178 0.282 -30.420 1.00 93.25 95 THR A CA 1
ATOM 765 C C . THR A 1 95 ? 23.668 0.615 -30.385 1.00 93.25 95 THR A C 1
ATOM 767 O O . THR A 1 95 ? 24.311 0.583 -31.433 1.00 93.25 95 THR A O 1
ATOM 770 N N . ALA A 1 96 ? 24.242 0.855 -29.202 1.00 94.94 96 ALA A N 1
ATOM 771 C CA . ALA A 1 96 ? 25.675 1.080 -29.046 1.00 94.94 96 ALA A CA 1
ATOM 772 C C . ALA A 1 96 ? 26.497 -0.159 -29.441 1.00 94.94 96 ALA A C 1
ATOM 774 O O . ALA A 1 96 ? 27.473 -0.037 -30.181 1.00 94.94 96 ALA A O 1
ATOM 775 N N . GLU A 1 97 ? 26.079 -1.355 -29.019 1.00 94.12 97 GLU A N 1
ATOM 776 C CA . GLU A 1 97 ? 26.730 -2.617 -29.395 1.00 94.12 97 GLU A CA 1
ATOM 777 C C . GLU A 1 97 ? 26.681 -2.864 -30.911 1.00 94.12 97 GLU A C 1
ATOM 779 O O . GLU A 1 97 ? 27.701 -3.203 -31.517 1.00 94.12 97 GLU A O 1
ATOM 784 N N . TYR A 1 98 ? 25.526 -2.632 -31.547 1.00 94.00 98 TYR A N 1
ATOM 785 C CA . TYR A 1 98 ? 25.386 -2.754 -33.002 1.00 94.00 98 TYR A CA 1
ATOM 786 C C . TYR A 1 98 ? 26.273 -1.767 -33.765 1.00 94.00 98 TYR A C 1
ATOM 788 O O . TYR A 1 98 ? 26.845 -2.139 -34.788 1.00 94.00 98 TYR A O 1
ATOM 796 N N . MET A 1 99 ? 26.406 -0.527 -33.285 1.00 92.25 99 MET A N 1
ATOM 797 C CA . MET A 1 99 ? 27.280 0.471 -33.909 1.00 92.25 99 MET A CA 1
ATOM 798 C C . MET A 1 99 ? 28.752 0.047 -33.854 1.00 92.25 99 MET A C 1
ATOM 800 O O . MET A 1 99 ? 29.448 0.132 -34.863 1.00 92.25 99 MET A O 1
ATOM 804 N N . VAL A 1 100 ? 29.207 -0.486 -32.716 1.00 94.31 100 VAL A N 1
ATOM 805 C CA . VAL A 1 100 ? 30.580 -0.997 -32.561 1.00 94.31 100 VAL A CA 1
ATOM 806 C C . VAL A 1 100 ? 30.856 -2.175 -33.504 1.00 94.31 100 VAL A C 1
ATOM 808 O O . VAL A 1 100 ? 31.909 -2.223 -34.142 1.00 94.31 100 VAL A O 1
ATOM 811 N N . ASP A 1 101 ? 29.917 -3.118 -33.629 1.00 93.31 101 ASP A N 1
ATOM 812 C CA . ASP A 1 101 ? 30.037 -4.252 -34.560 1.00 93.31 101 ASP A CA 1
ATOM 813 C C . ASP A 1 101 ? 30.033 -3.794 -36.029 1.00 93.31 101 ASP A C 1
ATOM 815 O O . ASP A 1 101 ? 30.815 -4.294 -36.843 1.00 93.31 101 ASP A O 1
ATOM 819 N N . LEU A 1 102 ? 29.201 -2.808 -36.380 1.00 91.75 102 LEU A N 1
ATOM 820 C CA . LEU A 1 102 ? 29.151 -2.257 -37.733 1.00 91.75 102 LEU A CA 1
ATOM 821 C C . LEU A 1 102 ? 30.475 -1.575 -38.112 1.00 91.75 102 LEU A C 1
ATOM 823 O O . LEU A 1 102 ? 31.015 -1.858 -39.184 1.00 91.75 102 LEU A O 1
ATOM 827 N N . ASP A 1 103 ? 31.029 -0.746 -37.225 1.00 93.12 103 ASP A N 1
ATOM 828 C CA . ASP A 1 103 ? 32.317 -0.071 -37.431 1.00 93.12 103 ASP A CA 1
ATOM 829 C C . ASP A 1 103 ? 33.467 -1.076 -37.599 1.00 93.12 103 ASP A C 1
ATOM 831 O O . ASP A 1 103 ? 34.333 -0.913 -38.467 1.00 93.12 103 ASP A O 1
ATOM 835 N N . PHE A 1 104 ? 33.457 -2.162 -36.819 1.00 92.19 104 PHE A N 1
ATOM 836 C CA . PHE A 1 104 ? 34.431 -3.243 -36.956 1.00 92.19 104 PHE A CA 1
ATOM 837 C C . PHE A 1 104 ? 34.330 -3.950 -38.315 1.00 92.19 104 PHE A C 1
ATOM 839 O O . PHE A 1 104 ? 35.351 -4.235 -38.944 1.00 92.19 104 PHE A O 1
ATOM 846 N N . ARG A 1 105 ? 33.115 -4.227 -38.800 1.00 92.44 105 ARG A N 1
ATOM 847 C CA . ARG A 1 105 ? 32.905 -4.874 -40.107 1.00 92.44 105 ARG A CA 1
ATOM 848 C C . ARG A 1 105 ? 33.317 -3.980 -41.270 1.00 92.44 105 ARG A C 1
ATOM 850 O O . ARG A 1 105 ? 33.948 -4.468 -42.203 1.00 92.44 105 ARG A O 1
ATOM 857 N N . LEU A 1 106 ? 32.994 -2.689 -41.203 1.00 87.69 106 LEU A N 1
ATOM 858 C CA . LEU A 1 106 ? 33.339 -1.715 -42.241 1.00 87.69 106 LEU A CA 1
ATOM 859 C C . LEU A 1 106 ? 34.848 -1.448 -42.320 1.00 87.69 106 LEU A C 1
ATOM 861 O O . LEU A 1 106 ? 35.355 -1.197 -43.405 1.00 87.69 106 LEU A O 1
ATOM 865 N N . SER A 1 107 ? 35.570 -1.541 -41.201 1.00 85.56 107 SER A N 1
ATOM 866 C CA . SER A 1 107 ? 37.027 -1.331 -41.163 1.00 85.56 107 SER A CA 1
ATOM 867 C C . SER A 1 107 ? 37.844 -2.519 -41.691 1.00 85.56 107 SER A C 1
ATOM 869 O O . SER A 1 107 ? 39.035 -2.370 -41.955 1.00 85.56 107 SER A O 1
ATOM 871 N N . ASN A 1 108 ? 37.228 -3.699 -41.813 1.00 78.38 108 ASN A N 1
ATOM 872 C CA . ASN A 1 108 ? 37.874 -4.943 -42.246 1.00 78.38 108 ASN A CA 1
ATOM 873 C C . ASN A 1 108 ? 37.430 -5.410 -43.652 1.00 78.38 108 ASN A C 1
ATOM 875 O O . ASN A 1 108 ? 37.770 -6.528 -44.048 1.00 78.38 108 ASN A O 1
ATOM 879 N N . CYS A 1 109 ? 36.676 -4.583 -44.386 1.00 62.59 109 CYS A N 1
ATOM 880 C CA . CYS A 1 109 ? 36.337 -4.762 -45.805 1.00 62.59 109 CYS A CA 1
ATOM 881 C C . CYS A 1 109 ? 37.183 -3.827 -46.677 1.00 62.59 109 CYS A C 1
ATOM 883 O O . CYS A 1 109 ? 37.555 -4.256 -47.792 1.00 62.59 109 CYS A O 1
#

Sequence (109 aa):
MKYVKINNLTDAFGKVDYKGLDINKFIAGSQRYTPDCKICICATEEEGNLPKHVDFLEISEGEYVEYRKEIESVMKAEDPVFQLQEKTDQLENQTAEYMVDLDFRLSNC

Solvent-accessible surface area (backbone atoms only — not comparable to full-atom values): 6289 Å² total; per-residue (Å²): 125,48,32,38,38,34,43,68,20,36,50,100,84,67,51,79,49,73,72,81,62,64,72,90,35,44,45,85,89,46,64,48,56,41,93,83,49,34,37,38,37,34,36,32,63,70,79,80,81,74,66,90,44,95,49,44,41,84,44,52,70,69,57,50,54,50,53,49,52,51,39,54,51,51,51,52,68,68,30,65,68,53,52,48,49,55,52,48,57,52,52,51,52,51,51,52,53,52,50,56,53,49,55,55,53,64,75,75,110

Mean predicted aligned error: 7.33 Å